Protein AF-A0A7W8KGU9-F1 (afdb_monomer)

Solvent-accessible surface area (backbone atoms only — not comparable to full-atom values): 4939 Å² total; per-residue (Å²): 143,74,82,80,78,39,66,68,58,54,49,53,54,46,51,53,47,32,67,76,65,33,72,76,44,52,64,55,54,46,51,57,52,47,50,52,52,49,52,51,54,46,60,70,30,65,81,78,53,79,84,80,83,76,74,77,81,70,77,73,90,75,74,78,93,79,75,90,83,90,82,78,81,136

Foldseek 3Di:
DDPPPDVVVVVVVVVVVCVVCNPVVVVVVCVVVVVVVLVVVQVVCVVPDDDDPPPDDDPDPDPDPPDDPPPDDD

Structure (mmCIF, N/CA/C/O backbone):
data_AF-A0A7W8KGU9-F1
#
_entry.id   AF-A0A7W8KGU9-F1
#
loop_
_atom_site.group_PDB
_atom_site.id
_atom_site.type_symbol
_atom_site.label_atom_id
_atom_site.label_alt_id
_atom_site.label_comp_id
_atom_site.label_asym_id
_atom_site.label_entity_id
_atom_site.label_seq_id
_atom_site.pdbx_PDB_ins_code
_atom_site.Cartn_x
_atom_site.Cartn_y
_atom_site.Cartn_z
_atom_site.occupancy
_atom_site.B_iso_or_equiv
_atom_site.auth_seq_id
_atom_site.auth_comp_id
_atom_site.auth_asym_id
_atom_site.auth_atom_id
_atom_site.pdbx_PDB_model_num
ATOM 1 N N . MET A 1 1 ? 26.006 -14.751 -2.129 1.00 58.28 1 MET A N 1
ATOM 2 C CA . MET A 1 1 ? 24.869 -15.561 -1.642 1.00 58.28 1 MET A CA 1
ATOM 3 C C . MET A 1 1 ? 24.003 -14.656 -0.758 1.00 58.28 1 MET A C 1
ATOM 5 O O . MET A 1 1 ? 24.195 -14.660 0.440 1.00 58.28 1 MET A O 1
ATOM 9 N N . THR A 1 2 ? 23.278 -13.663 -1.276 1.00 60.16 2 THR A N 1
ATOM 10 C CA . THR A 1 2 ? 21.817 -13.746 -1.474 1.00 60.16 2 THR A CA 1
ATOM 11 C C . THR A 1 2 ? 21.347 -12.551 -2.325 1.00 60.16 2 THR A C 1
ATOM 13 O O . THR A 1 2 ? 21.155 -11.445 -1.835 1.00 60.16 2 THR A O 1
ATOM 16 N N . GLY A 1 3 ? 21.156 -12.768 -3.629 1.00 64.56 3 GLY A N 1
ATOM 17 C CA . GLY A 1 3 ? 20.617 -11.756 -4.555 1.00 64.56 3 GLY A CA 1
ATOM 18 C C . GLY A 1 3 ? 19.096 -11.558 -4.466 1.00 64.56 3 GLY A C 1
ATOM 19 O O . GLY A 1 3 ? 18.552 -10.705 -5.153 1.00 64.56 3 GLY A O 1
ATOM 20 N N . LEU A 1 4 ? 18.405 -12.332 -3.620 1.00 64.69 4 LEU A N 1
ATOM 21 C CA . LEU A 1 4 ? 16.938 -12.391 -3.559 1.00 64.69 4 LEU A CA 1
ATOM 22 C C . LEU A 1 4 ? 16.284 -11.199 -2.844 1.00 64.69 4 LEU A C 1
ATOM 24 O O . LEU A 1 4 ? 15.149 -10.856 -3.152 1.00 64.69 4 LEU A O 1
ATOM 28 N N . LEU A 1 5 ? 16.988 -10.570 -1.897 1.00 71.62 5 LEU A N 1
ATOM 29 C CA . LEU A 1 5 ? 16.477 -9.432 -1.120 1.00 71.62 5 LEU A CA 1
ATOM 30 C C . LEU A 1 5 ? 17.050 -8.094 -1.584 1.00 71.62 5 LEU A C 1
ATOM 32 O O . LEU A 1 5 ? 16.974 -7.106 -0.857 1.00 71.62 5 LEU A O 1
ATOM 36 N N . GLN A 1 6 ? 17.634 -8.034 -2.783 1.00 84.50 6 GLN A N 1
ATOM 37 C CA . GLN A 1 6 ? 18.024 -6.743 -3.322 1.00 84.50 6 GLN A CA 1
ATOM 38 C C . GLN A 1 6 ? 16.758 -5.917 -3.580 1.00 84.50 6 GLN A C 1
ATOM 40 O O . GLN A 1 6 ? 15.929 -6.339 -4.393 1.00 84.50 6 GLN A O 1
ATOM 45 N N . PRO A 1 7 ? 16.613 -4.731 -2.953 1.00 83.88 7 PRO A N 1
ATOM 46 C CA . PRO A 1 7 ? 15.438 -3.878 -3.130 1.00 83.88 7 PRO A CA 1
ATOM 47 C C . PRO A 1 7 ? 15.142 -3.596 -4.605 1.00 83.88 7 PRO A C 1
ATOM 49 O O . PRO A 1 7 ? 13.987 -3.469 -4.989 1.00 83.88 7 PRO A O 1
ATOM 52 N N . ALA A 1 8 ? 16.183 -3.585 -5.444 1.00 87.69 8 ALA A N 1
ATOM 53 C CA . ALA A 1 8 ? 16.083 -3.450 -6.892 1.00 87.69 8 ALA A CA 1
ATOM 54 C C . ALA A 1 8 ? 15.258 -4.564 -7.571 1.0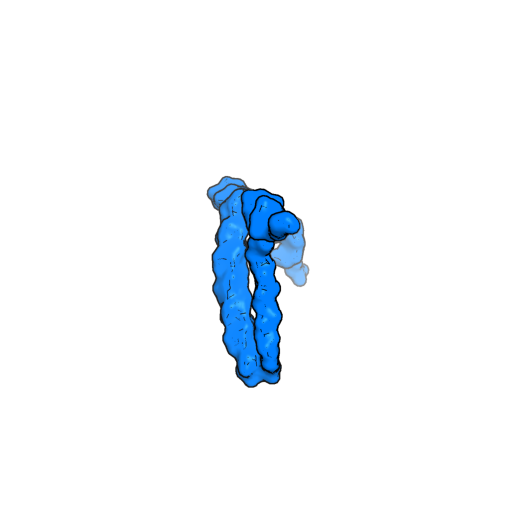0 87.69 8 ALA A C 1
ATOM 56 O O . ALA A 1 8 ? 14.432 -4.262 -8.430 1.00 87.69 8 ALA A O 1
ATOM 57 N N . HIS A 1 9 ? 15.427 -5.833 -7.179 1.00 86.50 9 HIS A N 1
ATOM 58 C CA . HIS A 1 9 ? 14.650 -6.948 -7.742 1.00 86.50 9 HIS A CA 1
ATOM 59 C C . HIS A 1 9 ? 13.188 -6.874 -7.304 1.00 86.50 9 HIS A C 1
ATOM 61 O O . HIS A 1 9 ? 12.285 -7.042 -8.124 1.00 86.50 9 HIS A O 1
ATOM 67 N N . LEU A 1 10 ? 12.949 -6.567 -6.026 1.00 89.56 10 LEU A N 1
ATOM 68 C CA . LEU A 1 10 ? 11.594 -6.404 -5.508 1.00 89.56 10 LEU A CA 1
ATOM 69 C C . LEU A 1 10 ? 10.883 -5.221 -6.177 1.00 89.56 10 LEU A C 1
ATOM 71 O O . LEU A 1 10 ? 9.715 -5.344 -6.532 1.00 89.56 10 LEU A O 1
ATOM 75 N N . LEU A 1 11 ? 11.595 -4.115 -6.420 1.00 91.38 11 LEU A N 1
ATOM 76 C CA . LEU A 1 11 ? 11.079 -2.966 -7.160 1.00 91.38 11 LEU A CA 1
ATOM 77 C C . LEU A 1 11 ? 10.716 -3.346 -8.601 1.00 91.38 11 LEU A C 1
ATOM 79 O O . LEU A 1 11 ? 9.648 -2.960 -9.061 1.00 91.38 11 LEU A O 1
ATOM 83 N N . LEU A 1 12 ? 11.545 -4.132 -9.298 1.00 92.38 12 LEU A N 1
ATOM 84 C CA . LEU A 1 12 ? 11.251 -4.592 -10.660 1.00 92.38 12 LEU A CA 1
ATOM 85 C C . LEU A 1 12 ? 9.974 -5.447 -10.707 1.00 92.38 12 LEU A C 1
ATOM 87 O O . LEU A 1 12 ? 9.094 -5.194 -11.530 1.00 92.38 12 LEU A O 1
ATOM 91 N N . VAL A 1 13 ? 9.839 -6.419 -9.798 1.00 91.88 13 VAL A N 1
ATOM 92 C CA . VAL A 1 13 ? 8.628 -7.253 -9.691 1.00 91.88 13 VAL A CA 1
ATOM 93 C C . VAL A 1 13 ? 7.416 -6.397 -9.334 1.00 91.88 13 VAL A C 1
ATOM 95 O O . VAL A 1 13 ? 6.354 -6.554 -9.935 1.00 91.88 13 VAL A O 1
ATOM 98 N N . PHE A 1 14 ? 7.576 -5.456 -8.402 1.00 92.31 14 PHE A N 1
ATOM 99 C CA . PHE A 1 14 ? 6.527 -4.518 -8.031 1.00 92.31 14 PHE A CA 1
ATOM 100 C C . PHE A 1 14 ? 6.089 -3.697 -9.244 1.00 92.31 14 PHE A C 1
ATOM 102 O O . PHE A 1 14 ? 4.902 -3.651 -9.523 1.00 92.31 14 PHE A O 1
ATOM 109 N N . VAL A 1 15 ? 7.013 -3.141 -10.031 1.00 94.25 15 VAL A N 1
ATOM 110 C CA . VAL A 1 15 ? 6.696 -2.390 -11.257 1.00 94.25 15 VAL A CA 1
ATOM 1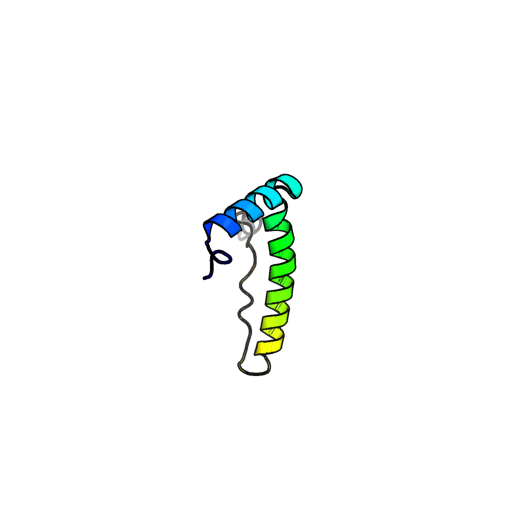11 C C . VAL A 1 15 ? 5.892 -3.237 -12.245 1.00 94.25 15 VAL A C 1
ATOM 113 O O . VAL A 1 15 ? 4.872 -2.765 -12.743 1.00 94.25 15 VAL A O 1
ATOM 116 N N . VAL A 1 16 ? 6.273 -4.495 -12.483 1.00 94.69 16 VAL A N 1
ATOM 117 C CA . VAL A 1 16 ? 5.488 -5.406 -13.339 1.00 94.69 16 VAL A CA 1
ATOM 118 C C . VAL A 1 16 ? 4.084 -5.623 -12.761 1.00 94.69 16 VAL A C 1
ATOM 120 O O . VAL A 1 16 ? 3.091 -5.546 -13.486 1.00 94.69 16 VAL A O 1
ATOM 123 N N . LEU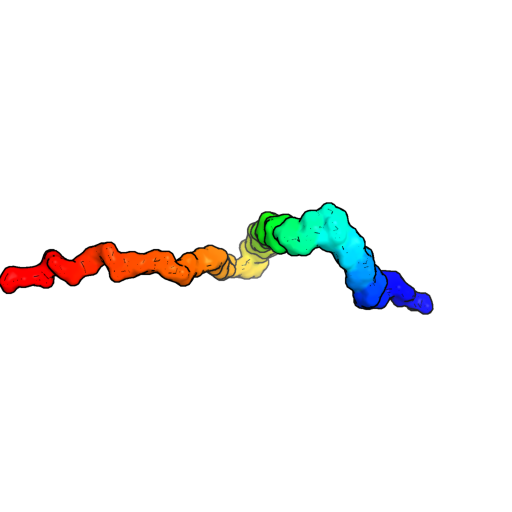 A 1 17 ? 3.976 -5.809 -11.445 1.00 94.38 17 LEU A N 1
ATOM 124 C CA . LEU A 1 17 ? 2.699 -5.935 -10.747 1.00 94.38 17 LEU A CA 1
ATOM 125 C C . LEU A 1 17 ? 1.857 -4.654 -10.864 1.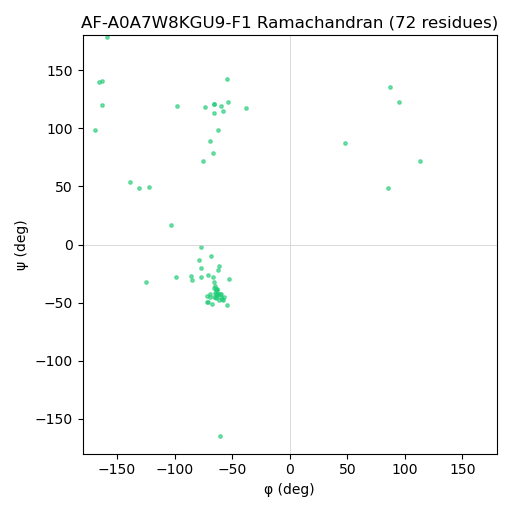00 94.38 17 LEU A C 1
ATOM 127 O O . LEU A 1 17 ? 0.650 -4.731 -11.065 1.00 94.38 17 LEU A O 1
ATOM 131 N N . LEU A 1 18 ? 2.477 -3.475 -10.806 1.00 93.50 18 LEU A N 1
ATOM 132 C CA . LEU A 1 18 ? 1.825 -2.179 -11.004 1.00 93.50 18 LEU A CA 1
ATOM 133 C C . LEU A 1 18 ? 1.323 -2.012 -12.430 1.00 93.50 18 LEU A C 1
ATOM 135 O O . LEU A 1 18 ? 0.316 -1.343 -12.619 1.00 93.50 18 LEU A O 1
ATOM 139 N N . ILE A 1 19 ? 1.992 -2.589 -13.423 1.00 94.25 19 ILE A N 1
ATOM 140 C CA . ILE A 1 19 ? 1.525 -2.545 -14.811 1.00 94.25 19 ILE A CA 1
ATOM 141 C C . ILE A 1 19 ? 0.298 -3.452 -14.979 1.00 94.25 19 ILE A C 1
ATOM 143 O O . ILE A 1 19 ? -0.694 -3.025 -15.563 1.00 94.25 19 ILE A O 1
ATOM 147 N N . VAL A 1 20 ? 0.322 -4.665 -14.415 1.00 93.56 20 VAL A N 1
ATOM 148 C CA . VAL A 1 20 ? -0.792 -5.630 -14.515 1.00 93.56 20 VAL A CA 1
ATOM 149 C C . VAL A 1 20 ? -2.003 -5.203 -13.678 1.00 93.56 20 VAL A C 1
ATOM 151 O O . VAL A 1 20 ? -3.131 -5.178 -14.166 1.00 93.56 20 VAL A O 1
ATOM 154 N N . PHE A 1 21 ? -1.786 -4.861 -12.407 1.00 91.12 21 PHE A N 1
ATOM 155 C CA . PHE A 1 21 ? -2.850 -4.476 -11.478 1.00 91.12 21 PHE A CA 1
ATOM 156 C C . PHE A 1 21 ? -3.198 -2.984 -11.568 1.00 91.12 21 PHE A C 1
ATOM 158 O O . PHE A 1 21 ? -4.328 -2.594 -11.279 1.00 91.12 21 PHE A O 1
ATOM 165 N N . GLY A 1 22 ? -2.263 -2.129 -11.971 1.00 90.25 22 GLY A N 1
ATOM 166 C CA . GLY A 1 22 ? -2.417 -0.676 -11.958 1.00 90.25 22 GLY A CA 1
ATOM 167 C C . GLY A 1 22 ? -2.010 -0.052 -10.611 1.00 90.25 22 GLY A C 1
ATOM 168 O O . GLY A 1 22 ? -2.469 -0.503 -9.554 1.00 90.25 22 GLY A O 1
ATOM 169 N N . PRO A 1 23 ? -1.257 1.067 -10.596 1.00 87.88 23 PRO A N 1
ATOM 170 C CA . PRO A 1 23 ? -0.839 1.738 -9.358 1.00 87.88 23 PRO A CA 1
ATOM 171 C C . PRO A 1 23 ? -2.018 2.264 -8.527 1.00 87.88 23 PRO A C 1
ATOM 173 O O . PRO A 1 23 ? -1.896 2.433 -7.318 1.00 87.88 23 PRO A O 1
ATOM 176 N N . ARG A 1 24 ? -3.188 2.485 -9.143 1.00 89.56 24 ARG A N 1
ATOM 177 C CA . ARG A 1 24 ? -4.409 2.922 -8.443 1.00 89.56 24 ARG A CA 1
ATOM 178 C C . ARG A 1 24 ? -5.109 1.794 -7.674 1.00 89.56 24 ARG A C 1
ATOM 180 O O . ARG A 1 24 ? -5.875 2.093 -6.759 1.00 89.56 24 ARG A O 1
ATOM 187 N N . ARG A 1 25 ? -4.862 0.517 -8.003 1.00 87.62 25 ARG A N 1
ATOM 188 C CA . ARG A 1 25 ? -5.506 -0.629 -7.328 1.00 87.62 25 ARG A CA 1
ATOM 189 C C . ARG A 1 25 ? -4.785 -1.057 -6.051 1.00 87.62 25 ARG A C 1
ATOM 191 O O . ARG A 1 25 ? -5.445 -1.478 -5.107 1.00 87.62 25 ARG A O 1
ATOM 198 N N . LEU A 1 26 ? -3.469 -0.872 -5.977 1.00 89.94 26 LEU A N 1
ATOM 199 C CA . LEU A 1 26 ? -2.667 -1.117 -4.772 1.00 89.94 26 LEU A CA 1
ATOM 200 C C . LEU A 1 26 ? -3.152 -0.378 -3.515 1.00 89.94 26 LEU A C 1
ATOM 202 O O . LEU A 1 26 ? -3.374 -1.047 -2.510 1.00 89.94 26 LEU A O 1
ATOM 206 N N . PRO A 1 27 ? -3.381 0.951 -3.522 1.00 86.12 27 PRO A N 1
ATOM 207 C CA . PRO A 1 27 ? -3.878 1.653 -2.338 1.00 86.12 27 PRO A CA 1
ATOM 208 C C . PRO A 1 27 ? -5.310 1.244 -1.975 1.00 86.12 27 PRO A C 1
ATOM 210 O O . PRO A 1 27 ? -5.682 1.284 -0.806 1.00 86.12 27 PRO A O 1
ATOM 213 N N . HIS A 1 28 ? -6.116 0.831 -2.957 1.00 89.19 28 HIS A N 1
ATOM 214 C CA . HIS A 1 28 ? -7.465 0.331 -2.709 1.00 89.19 28 HIS A CA 1
ATOM 215 C C . HIS A 1 28 ? -7.435 -1.011 -1.961 1.00 89.19 28 HIS A C 1
ATOM 217 O O . HIS A 1 28 ? -8.049 -1.133 -0.904 1.00 89.19 28 HIS A O 1
ATOM 223 N N . LEU A 1 29 ? -6.661 -1.981 -2.462 1.00 89.69 29 LEU A N 1
ATOM 224 C CA . LEU A 1 29 ? -6.462 -3.289 -1.822 1.00 89.69 29 LEU A CA 1
ATOM 225 C C . LEU A 1 29 ? -5.726 -3.167 -0.478 1.00 89.69 29 LEU A C 1
ATOM 227 O O . LEU A 1 29 ? -6.063 -3.851 0.485 1.00 89.69 29 LEU A O 1
ATOM 231 N N . GLY A 1 30 ? -4.755 -2.258 -0.389 1.00 90.62 30 GLY A N 1
ATOM 232 C CA . GLY A 1 30 ? -4.009 -1.977 0.834 1.00 90.62 30 GLY A CA 1
ATOM 233 C C . GLY A 1 30 ? -4.877 -1.380 1.940 1.00 90.62 30 GLY A C 1
ATOM 234 O O . GLY A 1 30 ? -4.685 -1.727 3.101 1.00 90.62 30 GLY A O 1
ATOM 235 N N . ARG A 1 31 ? -5.873 -0.541 1.613 1.00 91.44 31 ARG A N 1
ATOM 236 C CA . ARG A 1 31 ? -6.821 -0.027 2.617 1.00 91.44 31 ARG A CA 1
ATOM 237 C C . ARG A 1 31 ? -7.698 -1.129 3.206 1.00 91.44 31 ARG A C 1
ATOM 239 O O . ARG A 1 31 ? -7.840 -1.175 4.424 1.00 91.44 31 ARG A O 1
ATOM 246 N N . SER A 1 32 ? -8.254 -2.021 2.383 1.00 90.69 32 SER A N 1
ATOM 247 C CA . SER A 1 32 ? -9.092 -3.123 2.879 1.00 90.69 32 SER A CA 1
ATOM 248 C C . SER A 1 32 ? -8.278 -4.162 3.654 1.00 90.69 32 SER A C 1
ATOM 250 O O . SER A 1 32 ? -8.672 -4.557 4.749 1.00 90.69 32 SER A O 1
ATOM 252 N N . ALA A 1 33 ? -7.112 -4.560 3.131 1.00 94.00 33 ALA A N 1
ATOM 253 C CA . ALA A 1 33 ? -6.214 -5.490 3.815 1.00 94.00 33 ALA A CA 1
ATOM 254 C C . ALA A 1 33 ? -5.653 -4.880 5.108 1.00 94.00 33 ALA A C 1
ATOM 256 O O . ALA A 1 33 ? -5.618 -5.537 6.144 1.00 94.00 33 ALA A O 1
ATOM 257 N N . GLY A 1 34 ? -5.275 -3.601 5.076 1.00 91.50 34 GLY A N 1
ATOM 258 C CA . GLY A 1 34 ? -4.792 -2.866 6.239 1.00 91.50 34 GLY A CA 1
ATOM 259 C C . GLY A 1 34 ? -5.851 -2.720 7.329 1.00 91.50 34 GLY A C 1
ATOM 260 O O . GLY A 1 34 ? -5.521 -2.868 8.500 1.00 91.50 34 GLY A O 1
ATOM 261 N N . ALA A 1 35 ? -7.120 -2.499 6.969 1.00 92.00 35 ALA A N 1
ATOM 262 C CA . ALA A 1 35 ? -8.225 -2.481 7.928 1.00 92.00 35 ALA A CA 1
ATOM 263 C C . ALA A 1 35 ? -8.408 -3.847 8.614 1.00 92.00 35 ALA A C 1
ATOM 265 O O . ALA A 1 35 ? -8.529 -3.897 9.836 1.00 92.00 35 ALA A O 1
ATOM 266 N N . ALA A 1 36 ? -8.343 -4.946 7.853 1.00 92.25 36 ALA A N 1
ATOM 267 C CA . ALA A 1 36 ? -8.420 -6.301 8.401 1.00 92.25 36 ALA A CA 1
ATOM 268 C C . ALA A 1 36 ? -7.235 -6.620 9.329 1.00 92.25 36 ALA A C 1
ATOM 270 O O . ALA A 1 36 ? -7.432 -7.093 10.444 1.00 92.25 36 ALA A O 1
ATOM 271 N N . ILE A 1 37 ? -6.007 -6.291 8.913 1.00 93.12 37 ILE A N 1
ATOM 272 C CA . ILE A 1 37 ? -4.796 -6.467 9.731 1.00 93.12 37 ILE A CA 1
ATOM 273 C C . ILE A 1 37 ? -4.863 -5.602 10.996 1.00 93.12 37 ILE A C 1
ATOM 275 O O . ILE A 1 37 ? -4.453 -6.045 12.065 1.00 93.12 37 ILE A O 1
ATOM 279 N N . ARG A 1 38 ? -5.386 -4.373 10.899 1.00 89.56 38 ARG A N 1
ATOM 280 C CA . ARG A 1 38 ? -5.559 -3.474 12.047 1.00 89.56 38 ARG A CA 1
ATOM 281 C C . ARG A 1 38 ? -6.548 -4.047 13.056 1.00 89.56 38 ARG A C 1
ATOM 283 O O . ARG A 1 38 ? -6.242 -4.026 14.241 1.00 89.56 38 ARG A O 1
ATOM 290 N N . ALA A 1 39 ? -7.685 -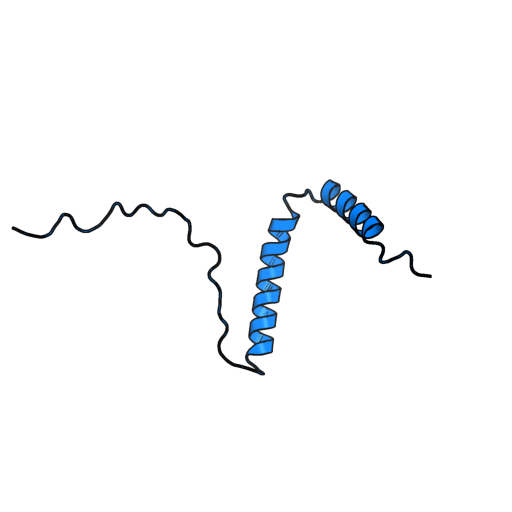4.566 12.593 1.00 88.25 39 ALA A N 1
ATOM 291 C CA . ALA A 1 39 ? -8.673 -5.219 13.448 1.00 88.25 39 ALA A CA 1
ATOM 292 C C . ALA A 1 39 ? -8.109 -6.496 14.090 1.00 88.25 39 ALA A C 1
ATOM 294 O O . ALA A 1 39 ? -8.253 -6.686 15.292 1.00 88.25 39 ALA A O 1
ATOM 295 N N . PHE A 1 40 ? -7.384 -7.314 13.320 1.00 90.25 40 PHE A N 1
ATOM 296 C CA . PHE A 1 40 ? -6.699 -8.501 13.836 1.00 90.25 40 PHE A CA 1
ATOM 297 C C . PHE A 1 40 ? -5.673 -8.144 14.917 1.00 90.25 40 PHE A C 1
ATOM 299 O O . PHE A 1 40 ? -5.646 -8.759 15.976 1.00 90.25 40 PHE A O 1
ATOM 306 N N . ARG A 1 41 ? -4.857 -7.108 14.682 1.00 85.81 41 ARG A N 1
ATOM 307 C CA . ARG A 1 41 ? -3.852 -6.647 15.649 1.00 85.81 41 ARG A CA 1
ATOM 308 C C . ARG A 1 41 ? -4.464 -5.956 16.865 1.00 85.81 41 ARG A C 1
ATOM 310 O O . ARG A 1 41 ? -3.810 -5.925 17.895 1.00 85.81 41 ARG A O 1
ATOM 317 N N . ALA A 1 42 ? -5.651 -5.365 16.738 1.00 84.94 42 ALA A N 1
ATOM 318 C CA . ALA A 1 42 ? -6.389 -4.813 17.869 1.00 84.94 42 ALA A CA 1
ATOM 319 C C . ALA A 1 42 ? -6.923 -5.943 18.758 1.00 84.94 42 ALA A C 1
ATOM 321 O O . ALA A 1 42 ? -6.617 -5.952 19.941 1.00 84.94 42 ALA A O 1
ATOM 322 N N . GLY A 1 43 ? -7.588 -6.943 18.167 1.00 83.31 43 GLY A N 1
ATOM 323 C CA . GLY A 1 43 ? -8.059 -8.120 18.902 1.00 83.31 43 GLY A CA 1
ATOM 324 C C . GLY A 1 43 ? -6.919 -8.865 19.596 1.00 83.31 43 GLY A C 1
ATOM 325 O O . GLY A 1 43 ? -6.989 -9.078 20.792 1.00 83.31 43 GLY A O 1
ATOM 326 N N . ALA A 1 44 ? -5.818 -9.123 18.880 1.00 84.81 44 ALA A N 1
ATOM 327 C CA . ALA A 1 44 ? -4.640 -9.794 19.438 1.00 84.81 44 ALA A CA 1
ATOM 328 C C . ALA A 1 44 ? -3.857 -8.969 20.482 1.00 84.81 44 ALA A C 1
ATOM 330 O O . ALA A 1 44 ? -2.905 -9.481 21.062 1.00 84.81 44 ALA A O 1
ATOM 331 N N . ARG A 1 45 ? -4.168 -7.675 20.659 1.00 76.88 45 ARG A N 1
ATOM 332 C CA . ARG A 1 45 ? -3.570 -6.813 21.695 1.00 76.88 45 ARG A CA 1
ATOM 333 C C . ARG A 1 45 ? -4.461 -6.668 22.920 1.00 76.88 45 ARG A C 1
ATOM 335 O O . ARG A 1 45 ? -3.913 -6.485 23.998 1.00 76.88 45 ARG A O 1
ATOM 342 N N . ASP A 1 46 ? -5.781 -6.787 22.772 1.00 63.56 46 ASP A N 1
ATOM 343 C CA . ASP A 1 46 ? -6.721 -6.756 23.901 1.00 63.56 46 ASP A CA 1
ATOM 344 C C . ASP A 1 46 ? -6.479 -7.914 24.895 1.00 63.56 46 ASP A C 1
ATOM 346 O O . ASP A 1 46 ? -6.889 -7.823 26.050 1.00 63.56 46 ASP A O 1
ATOM 350 N N . GLU A 1 47 ? -5.772 -8.976 24.488 1.00 61.97 47 GLU A N 1
ATOM 351 C CA . GLU A 1 47 ? -5.304 -10.040 25.388 1.00 61.97 47 GLU A CA 1
ATOM 352 C C . GLU A 1 47 ? -4.040 -9.693 26.204 1.00 61.97 47 GLU A C 1
ATOM 354 O O . GLU A 1 47 ? -3.770 -10.401 27.172 1.00 61.97 47 GLU A O 1
ATOM 359 N N . ASP A 1 48 ? -3.301 -8.621 25.876 1.00 61.84 48 ASP A N 1
ATOM 360 C CA . ASP A 1 48 ? -2.026 -8.266 26.535 1.00 61.84 48 ASP A CA 1
ATOM 361 C C . ASP A 1 48 ? -1.982 -6.833 27.121 1.00 61.84 48 ASP A C 1
ATOM 363 O O . ASP A 1 48 ? -1.350 -6.642 28.153 1.00 61.84 48 ASP A O 1
ATOM 367 N N . ASP A 1 49 ? -2.657 -5.819 26.553 1.00 57.00 49 ASP A N 1
ATOM 368 C CA . ASP A 1 49 ? -2.667 -4.444 27.102 1.00 57.00 49 ASP A CA 1
ATOM 369 C C . ASP A 1 49 ? -3.824 -3.581 26.538 1.00 57.00 49 ASP A C 1
ATOM 371 O O . ASP A 1 49 ? -4.137 -3.640 25.352 1.00 57.00 49 ASP A O 1
ATOM 375 N N . GLY A 1 50 ? -4.435 -2.753 27.403 1.00 59.38 50 GLY A N 1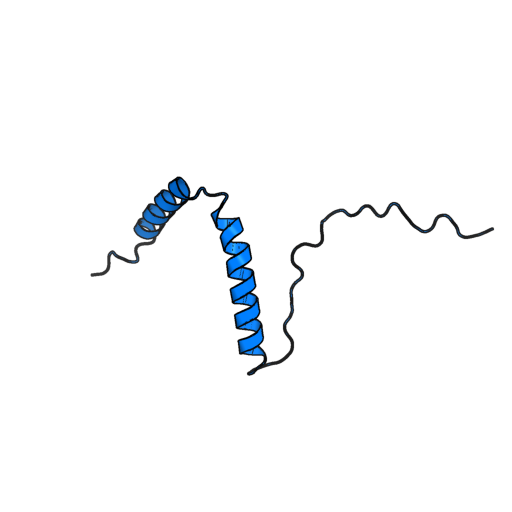
ATOM 376 C CA . GLY A 1 50 ? -5.700 -2.010 27.214 1.00 59.38 50 GLY A CA 1
ATOM 377 C C . GLY A 1 50 ? -5.828 -0.962 26.071 1.00 59.38 50 GLY A C 1
ATOM 378 O O . GLY A 1 50 ? -5.029 -0.916 25.140 1.00 59.38 50 GLY A O 1
ATOM 379 N N . PRO A 1 51 ? -6.867 -0.091 26.116 1.00 55.81 51 PRO A N 1
ATOM 380 C CA . PRO A 1 51 ? -7.788 0.187 25.001 1.00 55.81 51 PRO A CA 1
ATOM 381 C C . PRO A 1 51 ? -7.181 0.632 23.655 1.00 55.81 51 PRO A C 1
ATOM 383 O O . PRO A 1 51 ? -6.290 1.486 23.619 1.00 55.81 51 PRO A O 1
ATOM 386 N N . PRO A 1 52 ? -7.744 0.174 22.517 1.00 60.16 52 PRO A N 1
ATOM 387 C CA . PRO A 1 52 ? -7.242 0.502 21.191 1.00 60.16 52 PRO A CA 1
ATOM 388 C C . PRO A 1 52 ? -7.573 1.947 20.798 1.00 60.16 52 PRO A C 1
ATOM 390 O O . PRO A 1 52 ? -8.735 2.316 20.604 1.00 60.16 52 PRO A O 1
ATOM 393 N N . ASP A 1 53 ? -6.533 2.751 20.565 1.00 63.88 53 ASP A N 1
ATOM 394 C CA . ASP A 1 53 ? -6.661 4.048 19.901 1.00 63.88 53 ASP A CA 1
ATOM 395 C C . ASP A 1 53 ? -7.028 3.829 18.422 1.00 63.88 53 ASP A C 1
ATOM 397 O O . ASP A 1 53 ? -6.201 3.654 17.510 1.00 63.88 53 ASP A O 1
ATOM 401 N N . THR A 1 54 ? -8.334 3.755 18.183 1.00 59.91 54 THR A N 1
ATOM 402 C CA . THR A 1 54 ? -8.917 3.677 16.851 1.00 59.91 54 THR A CA 1
ATOM 403 C C . THR A 1 54 ? -8.841 5.066 16.217 1.00 59.91 54 THR A C 1
ATOM 405 O O . THR A 1 54 ? -9.848 5.739 16.044 1.00 59.91 54 THR A O 1
ATOM 408 N N . ALA A 1 55 ? -7.625 5.495 15.850 1.00 60.94 55 ALA A N 1
ATOM 409 C CA 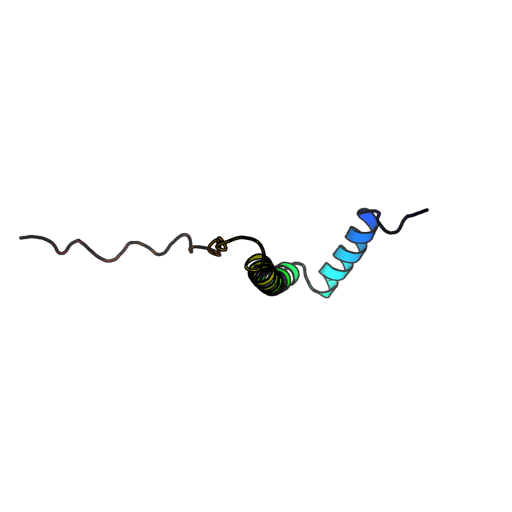. ALA A 1 55 ? -7.361 6.660 15.010 1.00 60.94 55 ALA A CA 1
ATOM 410 C C . ALA A 1 55 ? -8.419 6.769 13.886 1.00 60.94 55 ALA A C 1
ATOM 412 O O . ALA A 1 55 ? -8.515 5.837 13.065 1.00 60.94 55 ALA A O 1
ATOM 413 N N . PRO A 1 56 ? -9.207 7.862 13.865 1.00 57.72 56 PRO A N 1
ATOM 414 C CA . PRO A 1 56 ? -10.240 8.113 12.872 1.00 57.72 56 PRO A CA 1
ATOM 415 C C . PRO A 1 56 ? -9.643 8.167 11.468 1.00 57.72 56 PRO A C 1
ATOM 417 O O . PRO A 1 56 ? -8.804 9.017 11.161 1.00 57.72 56 PRO A O 1
ATOM 420 N N . ALA A 1 57 ? -10.084 7.267 10.592 1.00 60.69 57 ALA A N 1
ATOM 421 C CA . ALA A 1 57 ? -9.867 7.430 9.167 1.00 60.69 57 ALA A CA 1
ATOM 422 C C . ALA A 1 57 ? -10.660 8.662 8.717 1.00 60.69 57 ALA A C 1
ATOM 424 O O . ALA A 1 57 ? -11.882 8.656 8.769 1.00 60.69 57 ALA A O 1
ATOM 425 N N . ALA A 1 58 ? -9.931 9.700 8.306 1.00 57.66 58 ALA A N 1
ATOM 426 C CA . ALA A 1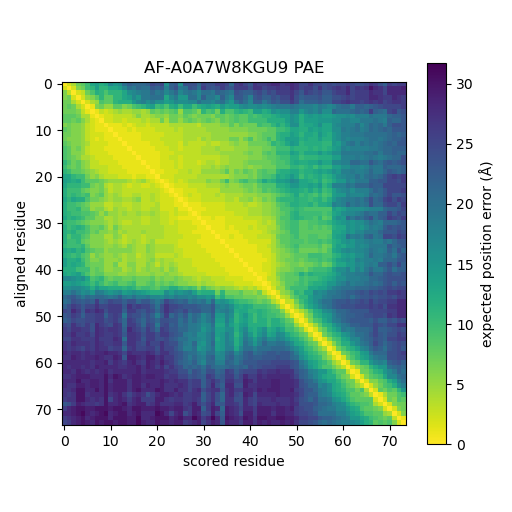 58 ? -10.425 10.840 7.545 1.00 57.66 58 ALA A CA 1
ATOM 427 C C . ALA A 1 58 ? -11.710 11.483 8.098 1.00 57.66 58 ALA A C 1
ATOM 429 O O . ALA A 1 58 ? -12.808 11.238 7.606 1.00 57.66 58 ALA A O 1
ATOM 430 N N . ARG A 1 59 ? -11.559 12.435 9.030 1.00 48.62 59 ARG A N 1
ATOM 431 C CA . ARG A 1 59 ? -12.486 13.575 9.023 1.00 48.62 59 ARG A CA 1
ATOM 432 C C . ARG A 1 59 ? -12.444 14.159 7.604 1.00 48.62 59 ARG A C 1
ATOM 434 O O . ARG A 1 59 ? -11.340 14.502 7.165 1.00 48.62 59 ARG A O 1
ATOM 441 N N . PRO A 1 60 ? -13.567 14.256 6.871 1.00 54.81 60 PRO A N 1
ATOM 442 C CA . PRO A 1 60 ? -13.602 15.068 5.672 1.00 54.81 60 PRO A CA 1
ATOM 443 C C . PRO A 1 60 ? -13.226 16.475 6.125 1.00 54.81 60 PRO A C 1
ATOM 445 O O . PRO A 1 60 ? -13.898 17.084 6.957 1.00 54.81 60 PRO A O 1
ATOM 448 N N . ALA A 1 61 ? -12.090 16.966 5.649 1.00 61.09 61 ALA A N 1
ATOM 449 C CA . ALA A 1 61 ? -11.822 18.386 5.684 1.00 61.09 61 ALA A CA 1
ATOM 450 C C . ALA A 1 61 ? -12.907 19.047 4.822 1.00 61.09 61 ALA A C 1
ATOM 452 O O . ALA A 1 61 ? -12.826 19.010 3.597 1.00 61.09 61 ALA A O 1
ATOM 453 N N . GLY A 1 62 ? -13.944 19.574 5.473 1.00 58.06 62 GLY A N 1
ATOM 454 C CA . GLY A 1 62 ? -15.015 20.329 4.832 1.00 58.06 62 GLY A CA 1
ATOM 455 C C . GLY A 1 62 ? -16.374 19.641 4.862 1.00 58.06 62 GLY A C 1
ATOM 456 O O . GLY A 1 62 ? -16.882 19.250 3.819 1.00 58.06 62 GLY A O 1
ATOM 457 N N . GLU A 1 63 ? -17.008 19.589 6.033 1.00 50.31 63 GLU A N 1
ATOM 458 C CA . GLU A 1 63 ? -18.445 19.859 6.072 1.00 50.31 63 GLU A CA 1
ATOM 459 C C . GLU A 1 63 ? -18.620 21.324 6.500 1.00 50.31 63 GLU A C 1
ATOM 461 O O . GLU A 1 63 ? -18.091 21.734 7.539 1.00 50.31 63 GLU A O 1
ATOM 466 N N . PRO A 1 64 ? -19.243 22.152 5.645 1.00 63.12 64 PRO A N 1
ATOM 467 C CA . PRO A 1 64 ? -19.375 23.581 5.849 1.00 63.12 64 PRO A CA 1
ATOM 468 C C . PRO A 1 64 ? -20.262 23.814 7.066 1.00 63.12 64 PRO A C 1
ATOM 470 O O . PRO A 1 64 ? -21.425 23.416 7.081 1.00 63.12 64 PRO A O 1
ATOM 473 N N . SER A 1 65 ? -19.723 24.494 8.076 1.00 58.38 65 SER A N 1
ATOM 474 C CA . SER A 1 65 ? -20.523 25.088 9.144 1.00 58.38 65 SER A CA 1
ATOM 475 C C . SER A 1 65 ? -21.370 26.216 8.539 1.00 58.38 65 SER A C 1
ATOM 477 O O . SER A 1 65 ? -21.003 27.387 8.544 1.00 58.38 65 SER A O 1
ATOM 479 N N . SER A 1 66 ? -22.460 25.817 7.889 1.00 64.31 66 SER A N 1
ATOM 480 C CA . SER A 1 66 ? -23.506 26.646 7.294 1.00 64.31 66 SER A CA 1
ATOM 481 C C . SER A 1 66 ? -24.857 26.115 7.765 1.00 64.31 66 SER A C 1
ATOM 483 O O . SER A 1 66 ? -25.761 25.841 6.985 1.00 64.31 66 SER A O 1
ATOM 485 N N . HIS A 1 67 ? -24.994 25.896 9.066 1.00 63.06 67 HIS A N 1
ATOM 486 C CA . HIS A 1 67 ? -26.300 25.745 9.680 1.00 63.06 67 HIS A CA 1
ATOM 487 C C . HIS A 1 67 ? -26.140 25.871 11.188 1.00 63.06 67 HIS A C 1
ATOM 489 O O . HIS A 1 67 ? -25.219 25.281 11.737 1.00 63.06 67 HIS A O 1
ATOM 495 N N . VAL A 1 68 ? -27.089 26.560 11.822 1.00 65.50 68 VAL A N 1
ATOM 496 C CA . VAL A 1 68 ? -27.275 26.710 13.275 1.00 65.50 68 VAL A CA 1
ATOM 497 C C . VAL A 1 68 ? -26.630 27.971 13.881 1.00 65.50 68 VAL A C 1
ATOM 499 O O . VAL A 1 68 ? -25.437 28.210 13.769 1.00 65.50 68 VAL A O 1
ATOM 502 N N . ASP A 1 69 ? -27.491 28.766 14.530 1.00 59.53 69 ASP A N 1
ATOM 503 C CA . ASP A 1 69 ? -27.228 29.961 15.353 1.00 59.53 69 ASP A CA 1
ATOM 504 C C . ASP A 1 69 ? -27.079 31.347 14.693 1.00 59.53 69 ASP A C 1
ATOM 506 O O . ASP A 1 69 ? -26.252 32.169 15.077 1.00 59.53 69 ASP A O 1
ATOM 510 N N . GLN A 1 70 ? -28.019 31.706 13.813 1.00 64.88 70 GLN A N 1
ATOM 511 C CA . GLN A 1 70 ? -28.524 33.092 13.797 1.00 64.88 70 GLN A CA 1
ATOM 512 C C . GLN A 1 70 ? -30.046 33.098 14.009 1.00 64.88 70 GLN A C 1
ATOM 514 O O . GLN A 1 70 ? -30.819 33.663 13.244 1.00 64.88 70 GLN A O 1
ATOM 519 N N . HIS A 1 71 ? -30.479 32.379 15.048 1.00 65.12 71 HIS A N 1
ATOM 520 C CA . HIS A 1 71 ? -31.855 32.376 15.547 1.00 65.12 71 HIS A CA 1
ATOM 521 C C . HIS A 1 71 ? -31.869 32.391 17.084 1.00 65.12 71 HIS A C 1
ATOM 523 O O . HIS A 1 71 ? -32.436 31.525 17.743 1.00 65.12 71 HIS A O 1
ATOM 529 N N . ARG A 1 72 ? -31.172 33.372 17.662 1.00 62.97 72 ARG A N 1
ATOM 530 C CA . ARG A 1 72 ? -31.227 33.754 19.081 1.00 62.97 72 ARG A CA 1
ATOM 531 C C . ARG A 1 72 ? -30.616 35.162 19.149 1.00 62.97 72 ARG A C 1
ATOM 533 O O . ARG A 1 72 ? -29.487 35.324 18.715 1.00 62.97 72 ARG A O 1
ATOM 540 N N . ALA A 1 73 ? -31.261 36.229 19.594 1.00 56.59 73 ALA A N 1
ATOM 541 C CA . ALA A 1 73 ? -32.415 36.396 20.464 1.00 56.59 73 ALA A CA 1
ATOM 542 C C . ALA A 1 73 ? -33.037 37.807 20.202 1.00 56.59 73 ALA A C 1
ATOM 544 O O . ALA A 1 73 ? -32.514 38.514 19.338 1.00 56.59 73 ALA A O 1
ATOM 545 N N . PRO A 1 74 ? -34.141 38.176 20.884 1.00 68.25 74 PRO A N 1
ATOM 546 C CA . PRO A 1 74 ? -35.016 39.312 20.560 1.00 68.25 74 PRO A CA 1
ATOM 547 C C . PRO A 1 74 ? -34.461 40.697 20.918 1.00 68.25 74 PRO A C 1
ATOM 549 O O . 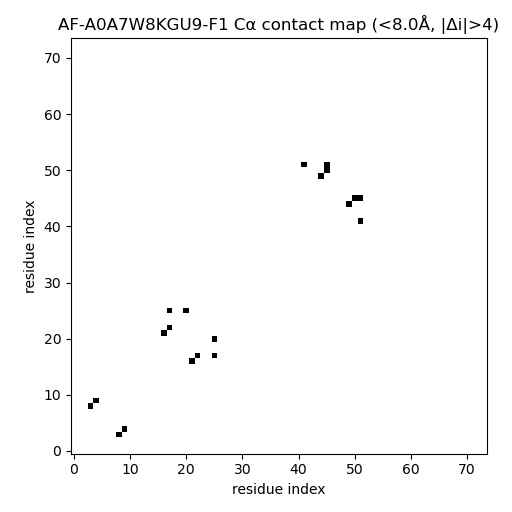PRO A 1 74 ? -33.607 40.784 21.830 1.00 68.25 74 PRO A O 1
#

pLDDT: mean 76.35, std 14.99, range [48.62, 94.69]

Mean predicted aligned error: 14.34 Å

Secondary structure (DSSP, 8-state):
--GGG-HHHHHHHHHHHHHHH-TTHHHHHHHHHHHHHHHHHHHHHHTTS-------S---S-----SS-S----

Organism: NCBI:txid1141878

Sequence (74 aa):
MTGLLQPAHLLLVFVVLLIVFGPRRLPHLGRSAGAAIRAFRAGARDEDDGPPDTAPAARPAGEPSSHVDQHRAP

Radius of gyration: 22.44 Å; Cα contacts (8 Å, |Δi|>4): 10; chains: 1; bounding box: 60×55×42 Å

InterPro domains:
  IPR003369 Sec-independent protein translocase protein TatA/B/E [PF02416] (6-46)
  IPR006312 Sec-independent protein translocase protein TatA/E [MF_00236] (2-72)
  IPR006312 Sec-independent protein translocase protein TatA/E [TIGR01411] (6-49)